Protein AF-A0A6G3ZBD8-F1 (afdb_monomer_lite)

Sequence (98 aa):
MNLAHTLINDYVICYRFIREPDCIKLKLWEPSPLPSEHGQSEHHYLYIINFSFSHLDDAEAFLRRYLLTNGAFDIPETDFPEEGQIAILPFPTWGMDQ

Foldseek 3Di:
DDPPPPPQPWWKKKWAWDDDPQWIKIKIFTFDPDPPPDPDDDTDTPDIDIDIGRDPLVVLCVVQVVCVVLAFPPRDNDDDDRIDMTTHGDDPPDPPPD

pLDDT: mean 78.81, std 19.36, range [33.56, 97.25]

Secondary structure (DSSP, 8-state):
----S-----EEEEEEEEE-SS-EEEEEEEE-SS--TTS--S--EEEEEEEEESSHHHHHHHHHHHHHHHT--S--SS---SEEEEEE----SS----

Radius of gyration: 16.56 Å; chains: 1; bounding box: 42×24×54 Å

Structure (mmCIF, N/CA/C/O backbone):
data_AF-A0A6G3ZBD8-F1
#
_entry.id   AF-A0A6G3ZBD8-F1
#
loop_
_atom_site.group_PDB
_atom_site.id
_atom_site.type_symbol
_atom_site.label_atom_id
_atom_site.label_alt_id
_atom_site.label_comp_id
_atom_site.label_asym_id
_atom_site.label_entity_id
_atom_site.label_seq_id
_atom_site.pdbx_PDB_ins_code
_atom_site.Cartn_x
_atom_site.Cartn_y
_atom_site.Cartn_z
_atom_site.occupancy
_atom_site.B_iso_or_equiv
_atom_site.auth_seq_id
_atom_site.auth_comp_id
_atom_site.auth_asym_id
_atom_site.auth_atom_id
_atom_site.pdbx_PDB_model_num
ATOM 1 N N . MET A 1 1 ? 32.214 -0.895 -25.535 1.00 33.56 1 MET A N 1
ATOM 2 C CA . MET A 1 1 ? 31.067 -1.547 -24.866 1.00 33.56 1 MET A CA 1
ATOM 3 C C . MET A 1 1 ? 30.696 -0.652 -23.695 1.00 33.56 1 MET A C 1
ATOM 5 O O . MET A 1 1 ? 31.474 -0.559 -22.759 1.00 33.56 1 MET A O 1
ATOM 9 N N . ASN A 1 2 ? 29.653 0.162 -23.861 1.00 34.12 2 ASN A N 1
ATOM 10 C CA . ASN A 1 2 ? 29.382 1.343 -23.035 1.00 34.12 2 ASN A CA 1
ATOM 11 C C . ASN A 1 2 ? 28.393 0.979 -21.913 1.00 34.12 2 ASN A C 1
ATOM 13 O O . ASN A 1 2 ? 27.310 0.476 -22.199 1.00 34.12 2 ASN A O 1
ATOM 17 N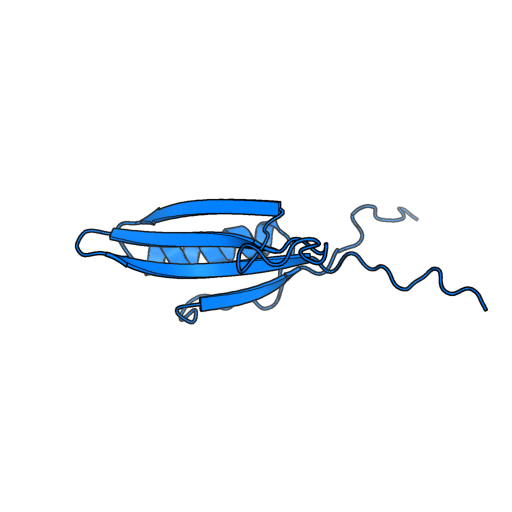 N . LEU A 1 3 ? 28.789 1.222 -20.663 1.00 37.97 3 LEU A N 1
ATOM 18 C CA . LEU A 1 3 ? 28.074 0.983 -19.397 1.00 37.97 3 LEU A CA 1
ATOM 19 C C . LEU A 1 3 ? 26.862 1.927 -19.205 1.00 37.97 3 LEU A C 1
ATOM 21 O O . LEU A 1 3 ? 26.678 2.503 -18.141 1.00 37.97 3 LEU A O 1
ATOM 25 N N . ALA A 1 4 ? 26.054 2.146 -20.244 1.00 37.56 4 ALA A N 1
ATOM 26 C CA . ALA A 1 4 ? 24.993 3.163 -20.248 1.00 37.56 4 ALA A CA 1
ATOM 27 C C . ALA A 1 4 ? 23.563 2.587 -20.178 1.00 37.56 4 ALA A C 1
ATOM 29 O O . ALA A 1 4 ? 22.602 3.333 -20.320 1.00 37.56 4 ALA A O 1
ATOM 30 N N . HIS A 1 5 ? 23.410 1.276 -19.960 1.00 37.56 5 HIS A N 1
ATOM 31 C CA . HIS A 1 5 ? 22.110 0.582 -19.925 1.00 37.56 5 HIS A CA 1
ATOM 32 C C . HIS A 1 5 ? 21.720 0.048 -18.533 1.00 37.56 5 HIS A C 1
ATOM 34 O O . HIS A 1 5 ? 20.783 -0.735 -18.420 1.00 37.56 5 HIS A O 1
ATOM 40 N N . THR A 1 6 ? 22.425 0.451 -17.471 1.00 38.94 6 THR A N 1
ATOM 41 C CA . THR A 1 6 ? 22.276 -0.141 -16.126 1.00 38.94 6 THR A CA 1
ATOM 42 C C . THR A 1 6 ? 21.809 0.875 -15.083 1.00 38.94 6 THR A C 1
ATOM 44 O O . THR A 1 6 ? 22.295 0.897 -13.961 1.00 38.94 6 THR A O 1
ATOM 47 N N . LEU A 1 7 ? 20.885 1.753 -15.463 1.00 43.53 7 LEU A N 1
ATOM 48 C CA . LEU A 1 7 ? 20.075 2.536 -14.527 1.00 43.53 7 LEU A CA 1
ATOM 49 C C . LEU A 1 7 ? 18.623 2.424 -14.985 1.00 43.53 7 LEU A C 1
ATOM 51 O O . LEU A 1 7 ? 17.988 3.393 -15.390 1.00 43.53 7 LEU A O 1
ATOM 55 N N . ILE A 1 8 ? 18.119 1.192 -15.005 1.00 48.62 8 ILE A N 1
ATOM 56 C CA . ILE A 1 8 ? 16.678 0.985 -14.912 1.00 48.62 8 ILE A CA 1
ATOM 57 C C . ILE A 1 8 ? 16.340 1.508 -13.511 1.00 48.62 8 ILE A C 1
ATOM 59 O O . ILE A 1 8 ? 16.923 1.042 -12.536 1.00 48.62 8 ILE A O 1
ATOM 63 N N . ASN A 1 9 ? 15.552 2.584 -13.437 1.00 55.38 9 ASN A N 1
ATOM 64 C CA . ASN A 1 9 ? 15.122 3.224 -12.190 1.00 55.38 9 ASN A CA 1
ATOM 65 C C . ASN A 1 9 ? 14.217 2.259 -11.410 1.00 55.38 9 ASN A C 1
ATOM 67 O O . ASN A 1 9 ? 12.997 2.410 -11.402 1.00 55.38 9 ASN A O 1
ATOM 71 N N . ASP A 1 10 ? 14.822 1.253 -10.792 1.00 65.06 10 ASP A N 1
ATOM 72 C CA . ASP A 1 10 ? 14.168 0.369 -9.844 1.00 65.06 10 ASP A CA 1
ATOM 73 C C . ASP A 1 10 ? 13.988 1.175 -8.556 1.00 65.06 10 ASP A C 1
ATOM 75 O O . ASP A 1 10 ? 14.941 1.382 -7.802 1.00 65.06 10 ASP A O 1
ATOM 79 N N . TYR A 1 11 ? 12.781 1.690 -8.322 1.00 79.12 11 TYR A N 1
ATOM 80 C CA . TYR A 1 11 ? 12.451 2.330 -7.051 1.00 79.12 11 TYR A CA 1
ATOM 81 C C . TYR A 1 11 ? 11.598 1.393 -6.202 1.00 79.12 11 TYR A C 1
ATOM 83 O O . TYR A 1 11 ? 10.836 0.567 -6.706 1.00 79.12 11 TYR A O 1
ATOM 91 N N . VAL A 1 12 ? 11.789 1.463 -4.887 1.00 87.25 12 VAL A N 1
ATOM 92 C CA . VAL A 1 12 ? 11.178 0.538 -3.931 1.00 87.25 12 VAL A CA 1
ATOM 93 C C . VAL A 1 12 ? 10.148 1.292 -3.111 1.00 87.25 12 VAL A C 1
ATOM 95 O O . VAL A 1 12 ? 10.449 2.331 -2.536 1.00 87.25 12 VAL A O 1
ATOM 98 N N . ILE A 1 13 ? 8.945 0.743 -3.006 1.00 90.88 13 ILE A N 1
ATOM 99 C CA . ILE A 1 13 ? 7.940 1.224 -2.063 1.00 90.88 13 ILE A CA 1
ATOM 100 C C . ILE A 1 13 ? 7.955 0.287 -0.861 1.00 90.88 13 ILE A C 1
ATOM 102 O O . ILE A 1 13 ? 7.693 -0.912 -0.978 1.00 90.88 13 ILE A O 1
ATOM 106 N N . CYS A 1 14 ? 8.258 0.840 0.304 1.00 92.75 14 CYS A N 1
ATOM 107 C CA . CYS A 1 14 ? 8.179 0.140 1.573 1.00 92.75 14 CYS A CA 1
ATOM 108 C C . CYS A 1 14 ? 6.849 0.445 2.262 1.00 92.75 14 CYS A C 1
ATOM 110 O O . CYS A 1 14 ? 6.306 1.548 2.137 1.00 92.75 14 CYS A O 1
ATOM 112 N N . TYR A 1 15 ? 6.336 -0.526 3.014 1.00 94.81 15 TYR A N 1
ATOM 113 C CA . TYR A 1 15 ? 5.109 -0.378 3.780 1.00 94.81 15 TYR A CA 1
ATOM 114 C C . TYR A 1 15 ? 5.200 -1.039 5.153 1.00 94.81 15 TYR A C 1
ATOM 116 O O . TYR A 1 15 ? 5.947 -1.995 5.351 1.00 94.81 15 TYR A O 1
ATOM 124 N N . ARG A 1 16 ? 4.403 -0.535 6.098 1.00 96.44 16 ARG A N 1
ATOM 125 C CA . ARG A 1 16 ? 4.194 -1.140 7.415 1.00 96.44 16 ARG A CA 1
ATOM 126 C C . ARG A 1 16 ? 2.768 -0.897 7.898 1.00 96.44 16 ARG A C 1
ATOM 128 O O . ARG A 1 16 ? 2.306 0.246 7.894 1.00 96.44 16 ARG A O 1
ATOM 135 N N . PHE A 1 17 ? 2.109 -1.948 8.362 1.00 96.31 17 PHE A N 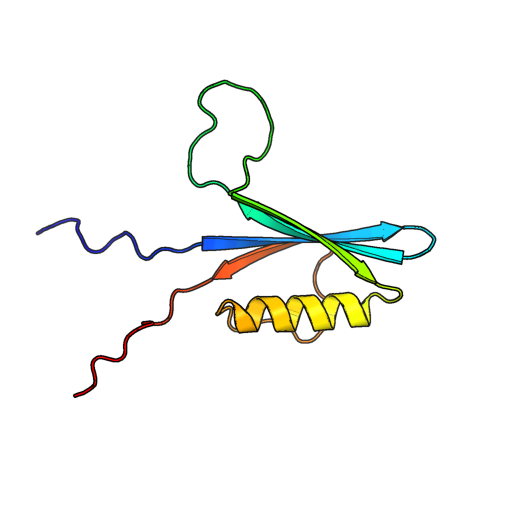1
ATOM 136 C CA . PHE A 1 17 ? 0.869 -1.874 9.123 1.00 96.31 17 PHE A CA 1
ATOM 137 C C . PHE A 1 17 ? 1.193 -1.738 10.609 1.00 96.31 17 PHE A C 1
ATOM 139 O O . PHE A 1 17 ? 1.999 -2.483 11.152 1.00 96.31 17 PHE A O 1
ATOM 146 N N . ILE A 1 18 ? 0.561 -0.786 11.282 1.00 96.25 18 ILE A N 1
ATOM 147 C CA . ILE A 1 18 ? 0.696 -0.574 12.722 1.00 96.25 18 ILE A CA 1
ATOM 148 C C . ILE A 1 18 ? -0.702 -0.676 13.315 1.00 96.25 18 ILE A C 1
ATOM 150 O O . ILE A 1 18 ? -1.596 0.094 12.958 1.00 96.25 18 ILE A O 1
ATOM 154 N N . ARG A 1 19 ? -0.896 -1.649 14.206 1.00 94.06 19 ARG A N 1
ATOM 155 C CA . ARG A 1 19 ? -2.172 -1.866 14.894 1.00 94.06 19 ARG A CA 1
ATOM 156 C C . ARG A 1 19 ? -2.233 -0.974 16.129 1.00 94.06 19 ARG A C 1
ATOM 158 O O . ARG A 1 19 ? -1.478 -1.180 17.076 1.00 94.06 19 ARG A O 1
ATOM 165 N N . GLU A 1 20 ? -3.123 0.007 16.114 1.00 93.19 20 GLU A N 1
ATOM 166 C CA . GLU A 1 20 ? -3.452 0.834 17.274 1.00 93.19 20 GLU A CA 1
ATOM 167 C C . GLU A 1 20 ? -4.821 0.422 17.842 1.00 93.19 20 GLU A C 1
ATOM 169 O O . GLU A 1 20 ? -5.591 -0.242 17.147 1.00 93.19 20 GLU A O 1
ATOM 174 N N . PRO A 1 21 ? -5.150 0.784 19.098 1.00 90.94 21 PRO A N 1
ATOM 175 C CA . PRO A 1 21 ? -6.397 0.352 19.736 1.00 90.94 21 PRO A CA 1
ATOM 176 C C . PRO A 1 21 ? -7.670 0.684 18.943 1.00 90.94 21 PRO A C 1
ATOM 178 O O . PRO A 1 21 ? -8.612 -0.102 18.962 1.00 90.94 21 PRO A O 1
ATOM 181 N N . ASP A 1 22 ? -7.672 1.810 18.223 1.00 92.19 22 ASP A N 1
ATOM 182 C CA . ASP A 1 22 ? -8.856 2.338 17.533 1.00 92.19 22 ASP A CA 1
ATOM 183 C C . ASP A 1 22 ? -8.746 2.308 15.998 1.00 92.19 22 ASP A C 1
ATOM 185 O O . ASP A 1 22 ? -9.714 2.616 15.300 1.00 92.19 22 ASP A O 1
ATOM 189 N N . CYS A 1 23 ? -7.567 1.994 15.447 1.00 95.25 23 CYS A N 1
ATOM 190 C CA . CYS A 1 23 ? -7.337 2.037 14.004 1.00 95.25 23 CYS A CA 1
ATOM 191 C C . CYS A 1 23 ? -6.123 1.214 13.553 1.00 95.25 23 CYS A C 1
ATOM 193 O O . CYS A 1 23 ? -5.249 0.838 14.333 1.00 95.25 23 CYS A O 1
ATOM 195 N N . ILE A 1 24 ? -6.049 0.988 12.245 1.00 96.00 24 ILE A N 1
ATOM 196 C CA . ILE A 1 24 ? -4.880 0.467 11.547 1.00 96.00 24 ILE A CA 1
ATOM 197 C C . ILE A 1 24 ? -4.189 1.631 10.843 1.00 96.00 24 ILE A C 1
ATOM 199 O O . ILE A 1 24 ? -4.777 2.276 9.971 1.00 96.00 24 ILE A O 1
ATOM 203 N N . LYS A 1 25 ? -2.928 1.893 11.185 1.00 97.06 25 LYS A N 1
ATOM 204 C CA . LYS A 1 25 ? -2.091 2.846 10.454 1.00 97.06 25 LYS A CA 1
ATOM 205 C C . LYS A 1 25 ? -1.302 2.118 9.378 1.00 97.06 25 LYS A C 1
ATOM 207 O O . LYS A 1 25 ? -0.526 1.219 9.681 1.00 97.06 25 LYS A O 1
ATOM 212 N N . LEU A 1 26 ? -1.465 2.542 8.132 1.00 97.25 26 LEU A N 1
ATOM 213 C CA . LEU A 1 26 ? -0.624 2.114 7.021 1.00 97.25 26 LEU A CA 1
ATOM 214 C C . LEU A 1 26 ? 0.410 3.201 6.743 1.00 97.25 26 LEU A C 1
ATOM 216 O O . LEU A 1 26 ? 0.070 4.309 6.325 1.00 97.25 26 LEU A O 1
ATOM 220 N N . LYS A 1 27 ? 1.677 2.874 6.962 1.00 96.12 27 LYS A N 1
ATOM 221 C CA . LYS A 1 27 ? 2.820 3.733 6.668 1.00 96.12 27 LYS A CA 1
ATOM 222 C C . LYS A 1 27 ? 3.442 3.297 5.348 1.00 96.12 27 LYS A C 1
ATOM 224 O O . LYS A 1 27 ? 3.794 2.132 5.227 1.00 96.12 27 LYS A O 1
ATOM 229 N N . LEU A 1 28 ? 3.609 4.220 4.405 1.00 94.81 28 LEU A N 1
ATOM 230 C CA . LEU A 1 28 ? 4.277 4.009 3.116 1.00 94.81 28 LEU A CA 1
ATOM 231 C C . LEU A 1 28 ? 5.473 4.948 2.994 1.00 94.81 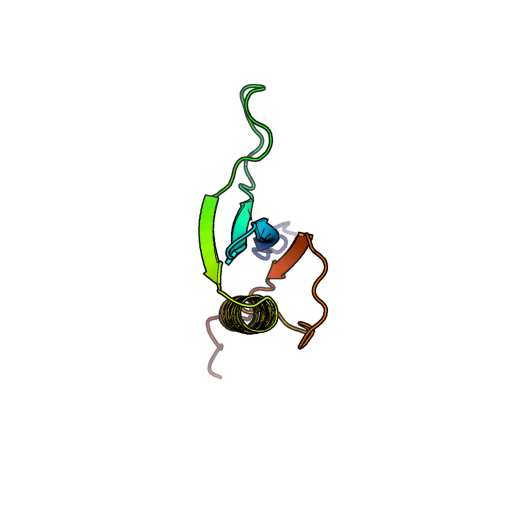28 LEU A C 1
ATOM 233 O O . LEU A 1 28 ? 5.370 6.115 3.376 1.00 94.81 28 LEU A O 1
ATOM 237 N N . TRP A 1 29 ? 6.593 4.472 2.460 1.00 92.81 29 TRP A N 1
ATOM 238 C CA . TRP A 1 29 ? 7.751 5.322 2.184 1.00 92.81 29 TRP A CA 1
ATOM 239 C C . TRP A 1 29 ? 8.576 4.808 1.010 1.00 92.81 29 TRP A C 1
ATOM 241 O O . TRP A 1 29 ? 8.649 3.605 0.771 1.00 92.81 29 TRP A O 1
ATOM 251 N N . GLU A 1 30 ? 9.229 5.732 0.313 1.00 89.06 30 GLU A N 1
ATOM 252 C CA . GLU A 1 30 ? 10.265 5.418 -0.672 1.00 89.06 30 GLU A CA 1
ATOM 253 C C . GLU A 1 30 ? 11.635 5.727 -0.052 1.00 89.06 30 GLU A C 1
ATOM 255 O O . GLU A 1 30 ? 11.838 6.846 0.434 1.00 89.06 30 GLU A O 1
ATOM 260 N N . PRO A 1 31 ? 12.578 4.770 -0.014 1.00 84.75 31 PRO A N 1
ATOM 261 C CA . PRO A 1 31 ? 13.904 5.002 0.533 1.00 84.75 31 PRO A CA 1
ATOM 262 C C . PRO A 1 31 ? 14.702 5.949 -0.370 1.00 84.75 31 PRO A C 1
ATOM 264 O O . PRO A 1 31 ? 14.621 5.894 -1.593 1.00 84.75 31 PRO A O 1
ATOM 267 N N . SER A 1 32 ? 15.513 6.813 0.237 1.00 80.56 32 SER A N 1
ATOM 268 C CA . SER A 1 32 ? 16.462 7.630 -0.516 1.00 80.56 32 SER A CA 1
ATOM 269 C C . SER A 1 32 ? 17.609 6.752 -1.023 1.00 80.56 32 SER A C 1
ATOM 271 O O . SER A 1 32 ? 18.205 6.027 -0.222 1.00 80.56 32 SER A O 1
ATOM 273 N N . PRO A 1 33 ? 17.976 6.836 -2.313 1.00 70.00 33 PRO A N 1
ATOM 274 C CA . PRO A 1 33 ? 19.121 6.107 -2.853 1.00 70.00 33 PRO A CA 1
ATOM 275 C C . PRO A 1 33 ? 20.469 6.703 -2.412 1.00 70.00 33 PRO A C 1
ATOM 277 O O . PRO A 1 33 ? 21.515 6.102 -2.651 1.00 70.00 33 PRO A O 1
ATOM 280 N N . LEU A 1 34 ? 20.473 7.893 -1.796 1.00 66.44 34 LEU A N 1
ATOM 281 C CA . LEU A 1 34 ? 21.698 8.571 -1.383 1.00 66.44 34 LEU A CA 1
ATOM 282 C C . LEU A 1 34 ? 22.194 8.039 -0.029 1.00 66.44 34 LEU A C 1
ATOM 284 O O . LEU A 1 34 ? 21.422 8.038 0.936 1.00 66.44 34 LEU A O 1
ATOM 288 N N . PRO A 1 35 ? 23.476 7.639 0.081 1.00 57.41 35 PRO A N 1
ATOM 289 C CA . PRO A 1 35 ? 24.048 7.227 1.354 1.00 57.41 35 PRO A CA 1
ATOM 290 C C . PRO A 1 35 ? 24.028 8.397 2.342 1.00 57.41 35 PRO A C 1
ATOM 292 O O . PRO A 1 35 ? 24.316 9.540 1.985 1.00 57.41 35 PRO A O 1
ATOM 295 N N . SER A 1 36 ? 23.684 8.115 3.598 1.00 59.34 36 SER A N 1
ATOM 296 C CA . SER A 1 36 ? 23.691 9.099 4.679 1.00 59.34 36 SER A CA 1
ATOM 297 C C . SER A 1 36 ? 25.110 9.631 4.873 1.00 59.34 36 SER A C 1
ATOM 299 O O . SER A 1 36 ? 25.945 8.968 5.483 1.00 59.34 36 SER A O 1
ATOM 301 N N . GLU A 1 37 ? 25.407 10.828 4.367 1.00 56.09 37 GLU A N 1
ATOM 3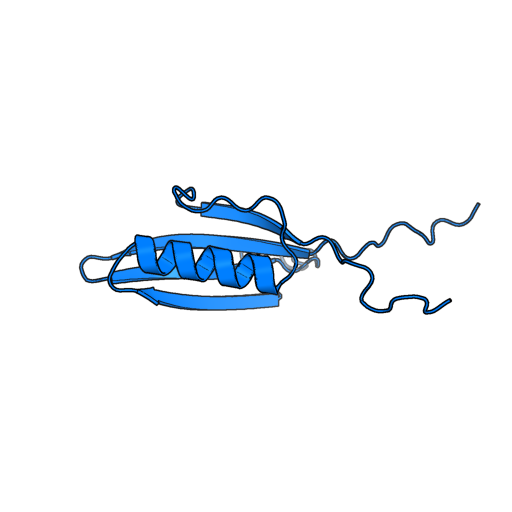02 C CA . GLU A 1 37 ? 26.779 11.351 4.399 1.00 56.09 37 GLU A CA 1
ATOM 303 C C . GLU A 1 37 ? 27.303 11.634 5.819 1.00 56.09 37 GLU A C 1
ATOM 305 O O . GLU A 1 37 ? 28.489 11.886 5.985 1.00 56.09 37 GLU A O 1
ATOM 310 N N . HIS A 1 38 ? 26.464 11.606 6.859 1.00 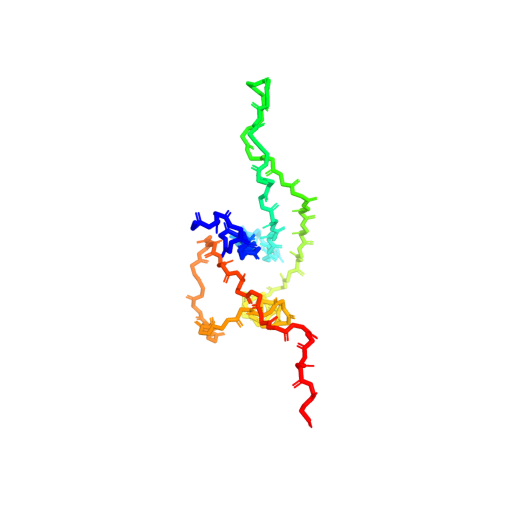52.59 38 HIS A N 1
ATOM 311 C CA . HIS A 1 38 ? 26.830 12.179 8.159 1.00 52.59 38 HIS A CA 1
ATOM 312 C C . HIS A 1 38 ? 26.360 11.377 9.381 1.00 52.59 38 HIS A C 1
ATOM 314 O O . HIS A 1 38 ? 26.015 11.970 10.397 1.00 52.59 38 HIS A O 1
ATOM 320 N N . GLY A 1 39 ? 26.368 10.038 9.319 1.00 51.78 39 GLY A N 1
ATOM 321 C CA . GLY A 1 39 ? 26.284 9.178 10.517 1.00 51.78 39 GLY A CA 1
ATOM 322 C C . GLY A 1 39 ? 25.079 9.420 11.441 1.00 51.78 39 GLY A C 1
ATOM 323 O O . GLY A 1 39 ? 25.115 9.036 12.608 1.00 51.78 39 GLY A O 1
ATOM 324 N N . GLN A 1 40 ? 24.030 10.072 10.945 1.00 51.62 40 GLN A N 1
ATOM 325 C CA . GLN A 1 40 ? 22.832 10.404 11.696 1.00 51.62 40 GLN A CA 1
ATOM 326 C C . GLN A 1 40 ? 21.610 10.012 10.874 1.00 51.62 40 GLN A C 1
ATOM 328 O O . GLN A 1 40 ? 21.512 10.340 9.694 1.00 51.62 40 GLN A O 1
ATOM 333 N N . SER A 1 41 ? 20.710 9.313 11.565 1.00 49.50 41 SER A N 1
ATOM 334 C CA . SER A 1 41 ? 19.368 8.905 11.153 1.00 49.50 41 SER A CA 1
ATOM 335 C C . SER A 1 41 ? 19.294 7.672 10.249 1.00 49.50 41 SER A C 1
ATOM 337 O O . SER A 1 41 ? 19.461 7.718 9.033 1.00 49.50 41 SER A O 1
ATOM 339 N N . GLU A 1 42 ? 18.969 6.555 10.900 1.00 56.22 42 GLU A N 1
ATOM 340 C CA . GLU A 1 42 ? 18.465 5.323 10.303 1.00 56.22 42 GLU A CA 1
ATOM 341 C C . GLU A 1 42 ? 17.301 5.660 9.348 1.00 56.22 42 GLU A C 1
ATOM 343 O O . GLU A 1 42 ? 16.255 6.144 9.775 1.00 56.22 42 GLU A O 1
ATOM 348 N N . HIS A 1 43 ? 17.498 5.404 8.053 1.00 57.50 43 HIS A N 1
ATOM 349 C CA . HIS A 1 43 ? 16.508 5.505 6.968 1.00 57.50 43 HIS A CA 1
ATOM 350 C C . HIS A 1 43 ? 16.172 6.925 6.474 1.00 57.50 43 HIS A C 1
ATOM 352 O O . HIS A 1 43 ? 15.179 7.541 6.860 1.00 57.50 43 HIS A O 1
ATOM 358 N N . HIS A 1 44 ? 16.957 7.409 5.506 1.00 70.50 44 HIS A N 1
ATOM 359 C CA . HIS A 1 44 ? 16.534 8.507 4.637 1.00 70.50 44 HIS A CA 1
ATOM 360 C C . HIS A 1 44 ? 15.437 8.015 3.687 1.00 70.50 44 HIS A C 1
ATOM 362 O O . HIS A 1 44 ? 15.566 6.953 3.077 1.00 70.50 44 HIS A O 1
ATOM 368 N N . TYR A 1 45 ? 14.380 8.804 3.531 1.00 79.25 45 TYR A N 1
ATOM 369 C CA . TYR A 1 45 ? 13.292 8.547 2.593 1.00 79.25 45 TYR A CA 1
ATOM 370 C C . TYR A 1 45 ? 13.089 9.760 1.686 1.00 79.25 45 TYR A C 1
ATOM 372 O O . TYR A 1 45 ? 13.259 10.897 2.126 1.00 79.25 45 TYR A O 1
ATOM 380 N N . LEU A 1 46 ? 12.737 9.522 0.421 1.00 83.38 46 LEU A N 1
ATOM 381 C CA . LEU A 1 46 ? 12.324 10.586 -0.498 1.00 83.38 46 LEU A CA 1
ATOM 382 C C . LEU A 1 46 ? 10.964 11.144 -0.083 1.00 83.38 46 LEU A C 1
ATOM 384 O O . LEU A 1 46 ? 10.757 12.356 -0.074 1.00 83.38 46 LEU A O 1
ATOM 388 N N . TYR A 1 47 ? 10.058 10.257 0.327 1.00 86.69 47 TYR A N 1
ATOM 389 C CA . TYR A 1 47 ? 8.775 10.627 0.902 1.00 86.69 47 TYR A CA 1
ATOM 390 C C . TYR A 1 47 ? 8.298 9.589 1.914 1.00 86.69 47 TYR A C 1
ATOM 392 O O . TYR A 1 47 ? 8.704 8.427 1.896 1.00 86.69 47 TYR A O 1
ATOM 400 N N . ILE A 1 48 ? 7.386 10.024 2.780 1.00 91.81 48 ILE A N 1
ATOM 401 C CA . ILE A 1 48 ? 6.680 9.184 3.741 1.00 91.81 48 ILE A CA 1
ATOM 402 C C . ILE A 1 48 ? 5.227 9.639 3.830 1.00 91.81 48 ILE A C 1
ATOM 404 O O . ILE A 1 48 ? 4.945 10.837 3.869 1.00 91.81 48 ILE A O 1
ATOM 408 N N . ILE A 1 49 ? 4.295 8.693 3.855 1.00 94.00 49 ILE A N 1
ATOM 409 C CA . ILE A 1 49 ? 2.861 8.966 3.961 1.00 94.00 49 ILE A CA 1
ATOM 410 C C . ILE A 1 49 ? 2.258 7.991 4.967 1.00 94.00 49 ILE A C 1
ATOM 412 O O . ILE A 1 49 ? 2.621 6.817 5.003 1.00 94.00 49 ILE A O 1
ATOM 416 N N . ASN A 1 50 ? 1.341 8.484 5.797 1.00 95.25 50 ASN A N 1
ATOM 417 C CA . ASN A 1 50 ? 0.610 7.673 6.762 1.00 95.25 50 ASN A CA 1
ATOM 418 C C . ASN A 1 50 ? -0.886 7.777 6.473 1.00 95.25 50 ASN A C 1
ATOM 420 O O . ASN A 1 50 ? -1.431 8.878 6.396 1.00 95.25 50 ASN A O 1
ATOM 424 N N . PHE A 1 51 ? -1.539 6.630 6.359 1.00 96.25 51 PHE A N 1
ATOM 425 C CA . PHE A 1 51 ? -2.981 6.489 6.212 1.00 96.25 51 PHE A CA 1
ATOM 426 C C . PHE A 1 51 ? -3.548 5.804 7.452 1.00 96.25 51 PHE A C 1
ATOM 428 O O . PHE A 1 51 ? -2.845 5.051 8.122 1.00 96.25 51 PHE A O 1
ATOM 435 N N . SER A 1 52 ? -4.806 6.082 7.782 1.00 97.12 52 SER A N 1
ATOM 436 C CA . SER A 1 52 ? -5.499 5.464 8.916 1.00 97.12 52 SER A CA 1
ATOM 437 C C . SER A 1 52 ? -6.795 4.828 8.431 1.00 97.12 52 SER A C 1
ATOM 439 O O . SER A 1 52 ? -7.551 5.462 7.697 1.00 97.12 52 SER A O 1
ATOM 441 N N . PHE A 1 53 ? -7.035 3.592 8.850 1.00 96.69 53 PHE A N 1
ATOM 442 C CA . PHE A 1 53 ? -8.181 2.775 8.463 1.00 96.69 53 PHE A CA 1
ATOM 443 C C . PHE A 1 53 ? -8.842 2.172 9.700 1.00 96.69 53 PHE A C 1
ATOM 445 O O . PHE A 1 53 ? -8.184 1.950 10.715 1.00 96.69 53 PHE A O 1
ATOM 452 N N . SER A 1 54 ? -10.141 1.889 9.623 1.00 95.81 54 SER A N 1
ATOM 453 C CA . SER A 1 54 ? -10.872 1.221 10.709 1.00 95.81 54 SER A CA 1
ATOM 454 C C . SER A 1 54 ? -10.641 -0.291 10.726 1.00 95.81 54 SER A C 1
ATOM 456 O O . SER A 1 54 ? -10.668 -0.900 11.793 1.00 95.81 54 SER A O 1
ATOM 458 N N . HIS A 1 55 ? -10.381 -0.892 9.561 1.00 94.75 55 HIS A N 1
ATOM 459 C CA . HIS A 1 55 ? -10.195 -2.332 9.397 1.00 94.75 55 HIS A CA 1
ATOM 460 C C . HIS A 1 55 ? -8.910 -2.644 8.624 1.00 94.75 55 HIS A C 1
ATOM 462 O O . HIS A 1 55 ? -8.442 -1.834 7.821 1.00 94.75 55 HIS A O 1
ATOM 468 N N . LEU A 1 56 ? -8.335 -3.824 8.879 1.00 94.00 56 LEU A N 1
ATOM 469 C CA . LEU A 1 56 ? -7.128 -4.284 8.186 1.00 94.00 56 LEU A CA 1
ATOM 470 C C . LEU A 1 56 ? -7.404 -4.512 6.696 1.00 94.00 56 LEU A C 1
ATOM 472 O O . LEU A 1 56 ? -6.627 -4.048 5.870 1.00 94.00 56 LEU A O 1
ATOM 476 N N . ASP A 1 57 ? -8.544 -5.119 6.366 1.00 95.19 57 ASP A N 1
ATOM 477 C CA . ASP A 1 57 ? -8.948 -5.420 4.988 1.00 95.19 57 ASP A CA 1
ATOM 478 C C . ASP A 1 57 ? -9.002 -4.157 4.108 1.00 95.19 57 ASP A C 1
ATOM 480 O O . ASP A 1 57 ? -8.549 -4.166 2.964 1.00 95.19 57 ASP A O 1
ATOM 484 N N . ASP A 1 58 ? -9.479 -3.033 4.658 1.00 95.19 58 ASP A N 1
ATOM 485 C CA . ASP A 1 58 ? -9.498 -1.741 3.958 1.00 95.19 58 ASP A CA 1
ATOM 486 C C . ASP A 1 58 ? -8.080 -1.221 3.686 1.00 95.19 58 ASP A C 1
ATOM 488 O O . ASP A 1 58 ? -7.796 -0.665 2.619 1.00 95.19 58 ASP A O 1
ATOM 492 N N . ALA A 1 59 ? -7.177 -1.410 4.652 1.00 96.19 59 ALA A N 1
ATOM 493 C CA . ALA A 1 59 ? -5.786 -1.003 4.538 1.00 96.19 59 ALA A CA 1
ATOM 494 C C . ALA A 1 59 ? -5.032 -1.865 3.508 1.00 96.19 59 ALA A C 1
ATOM 496 O O . ALA A 1 59 ? -4.263 -1.324 2.713 1.00 96.19 59 ALA A O 1
ATOM 497 N N . GLU A 1 60 ? -5.280 -3.179 3.475 1.00 96.06 60 GLU A N 1
ATOM 498 C CA . GLU A 1 60 ? -4.725 -4.102 2.476 1.00 96.06 60 GLU A CA 1
ATOM 499 C C . GLU A 1 60 ? -5.252 -3.799 1.068 1.00 96.06 60 GLU A C 1
ATOM 501 O O . GLU A 1 60 ? -4.469 -3.664 0.124 1.00 96.06 60 GLU A O 1
ATOM 506 N N . ALA A 1 61 ? -6.565 -3.590 0.921 1.00 95.88 61 ALA A N 1
ATOM 507 C CA . ALA A 1 61 ? -7.176 -3.226 -0.355 1.00 95.88 61 ALA A CA 1
ATOM 508 C C . ALA A 1 61 ? -6.622 -1.897 -0.894 1.00 95.88 61 ALA A C 1
ATOM 510 O O . ALA A 1 61 ? -6.335 -1.766 -2.093 1.00 95.88 61 ALA A O 1
ATOM 511 N N . PHE A 1 62 ? -6.429 -0.912 -0.011 1.00 96.38 62 PHE A N 1
ATOM 512 C CA . PHE A 1 62 ? -5.794 0.352 -0.364 1.00 96.38 62 PHE A CA 1
ATOM 513 C C . PHE A 1 62 ? -4.327 0.163 -0.763 1.00 96.38 62 PHE A C 1
ATOM 515 O O . PHE A 1 62 ? -3.931 0.661 -1.819 1.00 96.38 62 PHE A O 1
ATOM 522 N N . LEU A 1 63 ? -3.538 -0.571 0.033 1.00 95.38 63 LEU A N 1
ATOM 523 C CA . LEU A 1 63 ? -2.132 -0.866 -0.254 1.00 95.38 63 LEU A CA 1
ATOM 524 C C . LEU A 1 63 ? -1.990 -1.509 -1.634 1.00 95.38 63 LEU A C 1
ATOM 526 O O . LEU A 1 63 ? -1.235 -1.019 -2.472 1.00 95.38 63 LEU A O 1
ATOM 530 N N . ARG A 1 64 ? -2.776 -2.552 -1.912 1.00 94.69 64 ARG A N 1
ATOM 531 C CA . ARG A 1 64 ? -2.777 -3.233 -3.207 1.00 94.69 64 ARG A CA 1
ATOM 532 C C . ARG A 1 64 ? -3.058 -2.274 -4.355 1.00 94.69 64 ARG A C 1
ATOM 534 O O . ARG A 1 64 ? -2.319 -2.248 -5.338 1.00 94.69 64 ARG A O 1
ATOM 541 N N . ARG A 1 65 ? -4.115 -1.466 -4.243 1.00 93.56 65 ARG A N 1
ATOM 542 C CA . ARG A 1 65 ? -4.472 -0.491 -5.283 1.00 93.56 65 ARG A CA 1
ATOM 543 C C . ARG A 1 65 ? -3.372 0.547 -5.481 1.00 93.56 65 ARG A C 1
ATOM 545 O O . ARG A 1 65 ? -3.079 0.899 -6.624 1.00 93.56 65 ARG A O 1
ATOM 552 N N . TYR A 1 66 ? -2.773 1.025 -4.394 1.00 92.69 66 TYR A N 1
ATOM 553 C CA . TYR A 1 66 ? -1.665 1.969 -4.437 1.00 92.69 66 TYR A CA 1
ATOM 554 C C . TYR A 1 66 ? -0.471 1.375 -5.190 1.00 92.69 66 TYR A C 1
ATOM 556 O O . TYR A 1 66 ? 0.020 1.989 -6.133 1.00 92.69 66 TYR A O 1
ATOM 564 N N . LEU A 1 67 ? -0.057 0.155 -4.850 1.00 90.81 67 LEU A N 1
ATOM 565 C CA . LEU A 1 67 ? 1.066 -0.532 -5.491 1.00 90.81 67 LEU A CA 1
ATOM 566 C C . LEU A 1 67 ? 0.824 -0.773 -6.984 1.00 90.81 67 LEU A C 1
ATOM 568 O O . LEU A 1 67 ? 1.676 -0.432 -7.801 1.00 90.81 67 LEU A O 1
ATOM 572 N N . LEU A 1 68 ? -0.359 -1.273 -7.353 1.00 89.12 68 LEU A N 1
ATOM 573 C CA . LEU A 1 68 ? -0.733 -1.482 -8.756 1.00 89.12 68 LEU A CA 1
ATOM 574 C C . LEU A 1 68 ? -0.730 -0.171 -9.552 1.00 89.12 68 LEU A C 1
ATOM 576 O O . LEU A 1 68 ? -0.260 -0.136 -10.684 1.00 89.12 68 LEU A O 1
ATOM 580 N N . THR A 1 69 ? -1.212 0.921 -8.951 1.00 88.31 69 THR A N 1
ATOM 581 C CA . THR A 1 69 ? -1.215 2.250 -9.590 1.00 88.31 69 THR A CA 1
ATOM 582 C C . THR A 1 69 ? 0.203 2.779 -9.810 1.00 88.31 69 THR A C 1
ATOM 584 O O . THR A 1 69 ? 0.441 3.494 -10.778 1.00 88.31 69 THR A O 1
ATOM 587 N N . ASN A 1 70 ? 1.148 2.413 -8.940 1.00 86.56 70 ASN A N 1
ATOM 588 C CA . ASN A 1 70 ? 2.555 2.774 -9.095 1.00 86.56 70 ASN A CA 1
ATOM 589 C C . ASN A 1 70 ? 3.315 1.836 -10.049 1.00 86.56 70 ASN A C 1
ATOM 591 O O . ASN A 1 70 ? 4.454 2.133 -10.379 1.00 86.56 70 ASN A O 1
ATOM 595 N N . GLY A 1 71 ? 2.700 0.758 -10.548 1.00 85.06 71 GLY A N 1
ATOM 596 C CA . GLY A 1 71 ? 3.321 -0.162 -11.510 1.00 85.06 71 GLY A CA 1
ATOM 597 C C . GLY A 1 71 ? 3.888 -1.446 -10.899 1.00 85.06 71 GLY A C 1
ATOM 598 O O . GLY A 1 71 ? 4.631 -2.162 -11.568 1.00 85.06 71 GLY A O 1
ATOM 599 N N . ALA A 1 72 ? 3.543 -1.767 -9.650 1.00 86.75 72 ALA A N 1
ATOM 600 C CA . ALA A 1 72 ? 3.829 -3.084 -9.090 1.00 86.75 72 ALA A CA 1
ATOM 601 C C . ALA A 1 72 ? 2.997 -4.174 -9.790 1.00 86.75 72 ALA A C 1
ATOM 603 O O . ALA A 1 72 ? 1.837 -3.957 -10.146 1.00 86.75 72 ALA A O 1
ATOM 604 N N . PHE A 1 73 ? 3.567 -5.369 -9.920 1.00 82.44 73 PHE A N 1
ATOM 605 C CA . PHE A 1 73 ? 2.915 -6.573 -10.447 1.00 82.44 73 PHE A CA 1
ATOM 606 C C . PHE A 1 73 ? 3.028 -7.715 -9.427 1.00 82.44 73 PHE A C 1
ATOM 608 O O . PHE A 1 73 ? 3.785 -7.608 -8.464 1.00 82.44 73 PHE A O 1
ATOM 615 N N . ASP A 1 74 ? 2.243 -8.781 -9.614 1.00 82.81 74 ASP A N 1
ATOM 616 C CA . ASP A 1 74 ? 2.187 -9.953 -8.719 1.00 82.81 74 ASP A CA 1
ATOM 617 C C . ASP A 1 74 ? 1.929 -9.617 -7.236 1.00 82.81 74 ASP A C 1
ATOM 619 O O . ASP A 1 74 ? 2.449 -10.252 -6.319 1.00 82.81 74 ASP A O 1
ATOM 623 N N . ILE A 1 75 ? 1.087 -8.609 -6.991 1.00 85.94 75 ILE A N 1
ATOM 624 C CA . ILE A 1 75 ? 0.691 -8.194 -5.643 1.00 85.94 75 ILE A CA 1
ATOM 625 C C . ILE A 1 75 ? -0.455 -9.087 -5.133 1.00 85.94 75 ILE A C 1
ATOM 627 O O . ILE A 1 75 ? -1.475 -9.194 -5.830 1.00 85.94 75 ILE A O 1
ATOM 631 N N . PRO A 1 76 ? -0.340 -9.691 -3.931 1.00 86.56 76 PRO A N 1
ATOM 632 C CA . PRO A 1 76 ? -1.403 -10.516 -3.364 1.00 86.56 76 PRO A CA 1
ATOM 633 C C . PRO A 1 76 ? -2.685 -9.703 -3.133 1.00 86.56 76 PRO A C 1
ATOM 635 O O . PRO A 1 76 ? -2.659 -8.476 -3.017 1.00 86.56 76 PRO A O 1
ATOM 638 N N . GLU A 1 77 ? -3.830 -10.386 -3.113 1.00 85.44 77 GLU A N 1
ATOM 639 C CA . GLU A 1 77 ? -5.119 -9.740 -2.831 1.00 85.44 77 GLU A CA 1
ATOM 640 C C . GLU A 1 77 ? -5.297 -9.414 -1.345 1.00 85.44 77 GLU A C 1
ATOM 642 O O . GLU A 1 77 ? -5.823 -8.348 -1.029 1.00 85.44 77 GLU A O 1
ATOM 647 N N . THR A 1 78 ? -4.819 -10.301 -0.470 1.00 89.75 78 THR A N 1
ATOM 648 C CA . THR A 1 78 ? -4.921 -10.245 0.996 1.00 89.75 78 THR A CA 1
ATOM 649 C C . THR A 1 78 ? -3.659 -10.829 1.637 1.00 89.75 78 THR A C 1
ATOM 651 O O . THR A 1 78 ? -2.771 -11.314 0.930 1.00 89.75 78 THR A O 1
ATOM 654 N N . ASP A 1 79 ? -3.601 -10.826 2.970 1.00 90.50 79 ASP A N 1
ATOM 655 C CA . ASP A 1 79 ? -2.557 -11.488 3.768 1.00 90.50 79 ASP A CA 1
ATOM 656 C C . ASP A 1 79 ? -1.169 -10.871 3.557 1.00 90.50 79 ASP A C 1
ATOM 658 O O . ASP A 1 79 ? -0.150 -11.562 3.436 1.00 90.50 79 ASP A O 1
ATOM 662 N N . PHE A 1 80 ? -1.119 -9.538 3.520 1.00 92.06 80 PHE A N 1
ATOM 663 C CA . PHE A 1 80 ? 0.160 -8.845 3.477 1.00 92.06 80 PHE A CA 1
ATOM 664 C C . PHE A 1 80 ? 0.916 -9.071 4.797 1.00 92.06 80 PHE A C 1
ATOM 666 O O . PHE A 1 80 ? 0.315 -9.048 5.877 1.00 92.06 80 PHE A O 1
ATOM 673 N N . PRO A 1 81 ? 2.250 -9.257 4.762 1.00 94.06 81 PRO A N 1
ATOM 674 C CA . PRO A 1 81 ? 3.037 -9.224 5.986 1.00 94.06 81 PRO A CA 1
ATOM 675 C C . PRO A 1 81 ? 2.905 -7.854 6.666 1.00 94.06 81 PRO A C 1
ATOM 677 O O . PRO A 1 81 ? 2.613 -6.846 6.028 1.00 94.06 81 PRO A O 1
ATOM 680 N N . GLU A 1 82 ? 3.149 -7.798 7.976 1.00 94.06 82 GLU A N 1
ATOM 681 C CA . GLU A 1 82 ? 3.040 -6.547 8.745 1.00 94.06 82 GLU A CA 1
ATOM 682 C C . GLU A 1 82 ? 3.980 -5.449 8.219 1.00 94.06 82 GLU A C 1
ATOM 684 O O . GLU A 1 82 ? 3.660 -4.265 8.291 1.00 94.06 82 GLU A O 1
ATOM 689 N N . GLU A 1 83 ? 5.115 -5.835 7.637 1.00 94.88 83 GLU A N 1
ATOM 690 C CA . GLU A 1 83 ? 6.061 -4.950 6.970 1.00 94.88 83 GLU A CA 1
ATOM 691 C C . GLU A 1 83 ? 6.628 -5.626 5.724 1.00 94.88 83 GLU A C 1
ATOM 693 O O . GLU A 1 83 ? 6.901 -6.829 5.719 1.00 94.88 83 GLU A O 1
ATOM 698 N N . GLY A 1 84 ? 6.845 -4.840 4.673 1.00 91.94 84 GLY A N 1
ATOM 699 C CA . GLY A 1 84 ? 7.446 -5.335 3.447 1.00 91.94 84 GLY A CA 1
ATOM 700 C C . GLY A 1 84 ? 7.973 -4.230 2.546 1.00 91.94 84 GLY A C 1
ATOM 701 O O . GLY A 1 84 ? 7.756 -3.037 2.764 1.00 91.94 84 GLY A O 1
ATOM 702 N N . GLN A 1 85 ? 8.678 -4.658 1.504 1.00 91.00 85 GLN A N 1
ATOM 703 C CA . GLN A 1 85 ? 9.226 -3.795 0.468 1.00 91.00 85 GLN A CA 1
ATOM 704 C C . GLN A 1 85 ? 8.893 -4.372 -0.903 1.00 91.00 85 GLN A C 1
ATOM 706 O O . GLN A 1 85 ? 8.936 -5.588 -1.096 1.00 91.00 85 GLN A O 1
ATOM 711 N N . ILE A 1 86 ? 8.541 -3.502 -1.843 1.00 88.75 86 ILE A N 1
ATOM 712 C CA . ILE A 1 86 ? 8.073 -3.896 -3.168 1.00 88.75 86 ILE A CA 1
ATOM 713 C C . ILE A 1 86 ? 8.837 -3.084 -4.200 1.00 88.75 86 ILE A C 1
ATOM 715 O O . ILE A 1 86 ? 8.798 -1.856 -4.187 1.00 88.75 86 ILE A O 1
ATOM 719 N N . ALA A 1 87 ? 9.546 -3.787 -5.081 1.00 85.12 87 ALA A N 1
ATOM 720 C CA . ALA A 1 87 ? 10.218 -3.173 -6.213 1.00 85.12 87 ALA A CA 1
ATOM 721 C C . ALA A 1 87 ? 9.183 -2.800 -7.277 1.00 85.12 87 ALA A C 1
ATOM 723 O O . ALA A 1 87 ? 8.377 -3.634 -7.698 1.00 85.12 87 ALA A O 1
ATOM 724 N N . ILE A 1 88 ? 9.216 -1.546 -7.709 1.00 82.75 88 ILE A N 1
ATOM 725 C CA . ILE A 1 88 ? 8.410 -1.055 -8.811 1.00 82.75 88 ILE A CA 1
ATOM 726 C C . ILE A 1 88 ? 9.266 -1.106 -10.065 1.00 82.75 88 ILE A C 1
ATOM 728 O O . ILE A 1 88 ? 10.258 -0.387 -10.180 1.00 82.75 88 ILE A O 1
ATOM 732 N N . LEU A 1 89 ? 8.878 -1.964 -11.008 1.00 71.88 89 LEU A N 1
ATOM 733 C CA . LEU A 1 89 ? 9.543 -2.001 -12.300 1.00 71.88 89 LEU A CA 1
ATOM 734 C C . LEU A 1 89 ? 8.973 -0.893 -13.187 1.00 71.88 89 LEU A C 1
ATOM 736 O O . LEU A 1 89 ? 7.758 -0.851 -13.407 1.00 71.88 89 LEU A O 1
ATOM 740 N N . PRO A 1 90 ? 9.817 -0.009 -13.739 1.00 62.75 90 PRO A N 1
ATOM 741 C CA . PRO A 1 90 ? 9.353 0.960 -14.710 1.00 62.75 90 PRO A CA 1
ATOM 742 C C . PRO A 1 90 ? 8.902 0.216 -15.971 1.00 62.75 90 PRO A C 1
ATOM 744 O O . PRO A 1 90 ? 9.713 -0.319 -16.728 1.00 62.75 90 PRO A O 1
ATOM 747 N N . PHE A 1 91 ? 7.594 0.197 -16.225 1.00 57.25 91 PHE A N 1
ATOM 748 C CA . PHE A 1 91 ? 7.100 -0.099 -17.566 1.00 57.25 91 PHE A CA 1
ATOM 749 C C . PHE A 1 91 ? 7.548 1.038 -18.501 1.00 57.25 91 PHE A C 1
ATOM 751 O O . PHE A 1 91 ? 7.603 2.192 -18.056 1.00 57.25 91 PHE A O 1
ATOM 758 N N . PRO A 1 92 ? 7.871 0.775 -19.782 1.00 55.16 92 PRO A N 1
ATOM 759 C CA . PRO A 1 92 ? 8.131 1.846 -20.737 1.00 55.16 92 PRO A CA 1
ATOM 760 C C . PRO A 1 92 ? 6.931 2.800 -20.770 1.00 55.16 92 PRO A C 1
ATOM 762 O O . PRO A 1 92 ? 5.853 2.457 -21.247 1.00 55.16 92 PRO A O 1
ATOM 765 N N . THR A 1 93 ? 7.121 3.999 -20.222 1.00 53.19 93 THR A N 1
ATOM 766 C CA . THR A 1 93 ? 6.093 5.046 -20.102 1.00 53.19 93 THR A CA 1
ATOM 767 C C . THR A 1 93 ? 5.756 5.686 -21.447 1.00 53.19 93 THR A C 1
ATOM 769 O O . THR A 1 93 ? 4.715 6.319 -21.588 1.00 53.19 93 THR A O 1
ATOM 772 N N . TRP A 1 94 ? 6.615 5.481 -22.445 1.00 57.69 94 TRP A N 1
ATOM 773 C CA . TRP A 1 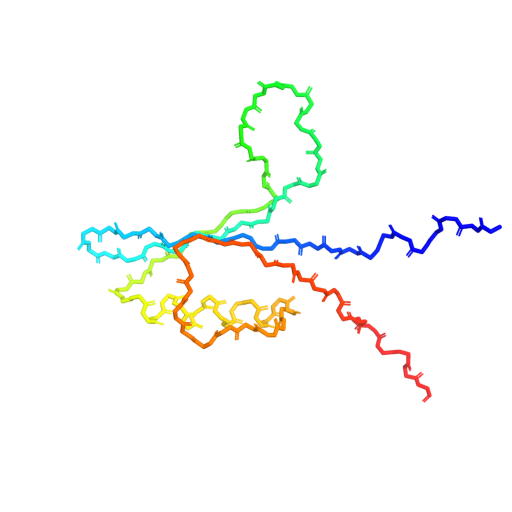94 ? 6.414 5.889 -23.826 1.00 57.69 94 TRP A CA 1
ATOM 774 C C . TRP A 1 94 ? 6.483 4.633 -24.689 1.00 57.69 94 TRP A C 1
ATOM 776 O O . TRP A 1 94 ? 7.557 4.055 -24.869 1.00 57.69 94 TRP A O 1
ATOM 786 N N . GLY A 1 95 ? 5.333 4.184 -25.195 1.00 52.62 95 GLY A N 1
ATOM 787 C CA . GLY A 1 95 ? 5.329 3.250 -26.311 1.00 52.62 95 GLY A CA 1
ATOM 788 C C . GLY A 1 95 ? 6.070 3.914 -27.464 1.00 52.62 95 GLY A C 1
ATOM 789 O O . GLY A 1 95 ? 5.769 5.054 -27.816 1.00 52.62 95 GLY A O 1
ATOM 790 N N . MET A 1 96 ? 7.064 3.237 -28.036 1.00 55.41 96 MET A N 1
ATOM 791 C CA . MET A 1 96 ? 7.470 3.575 -29.394 1.00 55.41 96 MET A CA 1
ATOM 792 C C . MET A 1 96 ? 6.307 3.142 -30.281 1.00 55.41 96 MET A C 1
ATOM 794 O O . MET A 1 96 ? 6.263 1.992 -30.708 1.00 55.41 96 MET A O 1
ATOM 798 N N . ASP A 1 97 ? 5.320 4.028 -30.437 1.00 52.28 97 ASP A N 1
ATOM 799 C CA . ASP A 1 97 ? 4.321 3.934 -31.496 1.00 52.28 97 ASP A CA 1
ATOM 800 C C . ASP A 1 97 ? 5.099 3.660 -32.793 1.00 52.28 97 ASP A C 1
ATOM 802 O O . ASP A 1 97 ? 5.959 4.457 -33.185 1.00 52.28 97 ASP A O 1
ATOM 806 N N . GLN A 1 98 ? 4.900 2.463 -33.352 1.00 44.94 98 GLN A N 1
ATOM 807 C CA . GLN A 1 98 ? 5.458 2.045 -34.638 1.00 44.94 98 GLN A CA 1
ATOM 808 C C . GLN A 1 98 ? 4.577 2.538 -35.776 1.00 44.94 98 GLN A C 1
ATOM 810 O O . GLN A 1 98 ? 3.341 2.383 -35.664 1.00 44.94 98 GLN A O 1
#